Protein AF-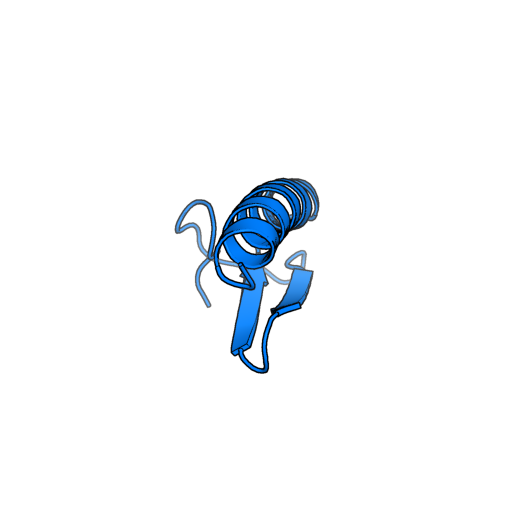A0A3P3RJN5-F1 (afdb_monomer_lite)

Secondary structure (DSSP, 8-state):
-B-TTT-PBP-TT-EEEEETTEEEEESSHHHHHHHHHHHHHHHHHH--

Radius of gyration: 11.19 Å; chains: 1; bounding box: 21×14×33 Å

pLDDT: mean 89.72, std 7.98, range [53.66, 95.62]

Organism: NCBI:txid1785090

Sequence (48 aa):
MTCAECGNTVTEEGVVTRLDGSVYHFCCPSCEQQFTETYEELHARTSE

Foldseek 3Di:
DAAPQPRHDADPQKDWDADPNDIGIHNHVVSVVVCVVVVCVVVVVVVD

InterPro domains:
  IPR011017 TRASH domain [SM00746] (3-39)
  IPR056526 HVO_1752, TRASH domain [PF24273] (1-44)

Structure (mmCIF, N/CA/C/O backbone):
data_AF-A0A3P3RJN5-F1
#
_entry.id   AF-A0A3P3RJN5-F1
#
loop_
_atom_site.group_PDB
_atom_site.id
_atom_site.type_symbol
_atom_site.label_atom_id
_atom_site.label_alt_id
_atom_site.label_comp_id
_atom_site.label_asym_id
_atom_site.label_entity_id
_atom_site.label_seq_id
_atom_site.pdbx_PDB_ins_code
_atom_site.Cartn_x
_atom_site.Cartn_y
_atom_site.Cartn_z
_atom_site.occupancy
_atom_site.B_iso_or_equiv
_atom_site.auth_seq_id
_atom_site.auth_comp_id
_atom_site.auth_asym_id
_atom_site.auth_atom_id
_atom_site.pdbx_PDB_model_num
ATOM 1 N N . MET A 1 1 ? 0.452 2.238 -13.557 1.00 79.94 1 MET A N 1
ATOM 2 C CA . MET A 1 1 ? -0.047 1.828 -12.229 1.00 79.94 1 MET A CA 1
ATOM 3 C C . MET A 1 1 ? 1.093 2.015 -11.251 1.00 79.94 1 MET A C 1
ATOM 5 O O . MET A 1 1 ? 2.227 1.710 -11.611 1.00 79.94 1 MET A O 1
ATOM 9 N N . THR A 1 2 ? 0.812 2.570 -10.080 1.00 91.88 2 THR A N 1
ATOM 10 C CA . THR A 1 2 ? 1.836 2.988 -9.116 1.00 91.88 2 THR A CA 1
ATOM 11 C C . THR A 1 2 ? 1.674 2.176 -7.839 1.00 91.88 2 THR A C 1
ATOM 13 O O . THR A 1 2 ? 0.543 1.919 -7.433 1.00 91.88 2 THR A O 1
ATOM 16 N N . CYS A 1 3 ? 2.787 1.753 -7.243 1.00 94.69 3 CYS A N 1
ATOM 17 C CA . CYS A 1 3 ? 2.795 0.989 -6.005 1.00 94.69 3 CYS A CA 1
ATOM 18 C C . CYS A 1 3 ? 2.227 1.839 -4.862 1.00 94.69 3 CYS A C 1
ATOM 20 O O . CYS A 1 3 ? 2.703 2.955 -4.649 1.00 94.69 3 CYS A O 1
ATOM 22 N N . ALA A 1 4 ? 1.246 1.310 -4.130 1.00 93.19 4 ALA A N 1
ATOM 23 C CA . ALA A 1 4 ? 0.601 2.021 -3.027 1.00 93.19 4 ALA A CA 1
ATOM 24 C C . ALA A 1 4 ? 1.534 2.261 -1.823 1.00 93.19 4 ALA A C 1
ATOM 26 O O . ALA A 1 4 ? 1.356 3.250 -1.124 1.00 93.19 4 ALA A O 1
ATOM 27 N N . GLU A 1 5 ? 2.551 1.412 -1.630 1.00 93.62 5 GLU A N 1
ATOM 28 C CA . GLU A 1 5 ? 3.554 1.569 -0.561 1.00 93.62 5 GLU A CA 1
ATOM 29 C C . GLU A 1 5 ? 4.664 2.553 -0.913 1.00 93.62 5 GLU A C 1
ATOM 31 O O . GLU A 1 5 ? 4.940 3.502 -0.189 1.00 93.62 5 GLU A O 1
ATOM 36 N N . CYS A 1 6 ? 5.364 2.286 -2.017 1.00 93.94 6 CYS A N 1
ATOM 37 C CA . CYS A 1 6 ? 6.647 2.924 -2.309 1.00 93.94 6 CYS A CA 1
ATOM 38 C C . CYS A 1 6 ? 6.592 3.905 -3.483 1.00 93.94 6 CYS A C 1
ATOM 40 O O . CYS A 1 6 ? 7.597 4.537 -3.794 1.00 93.94 6 CYS A O 1
ATOM 42 N N . GLY A 1 7 ? 5.451 4.028 -4.168 1.00 92.75 7 GLY A N 1
ATOM 43 C CA . GLY A 1 7 ? 5.292 4.966 -5.281 1.00 92.75 7 GLY A CA 1
ATOM 44 C C . GLY A 1 7 ? 5.999 4.560 -6.582 1.00 92.75 7 GLY A C 1
ATOM 45 O O . GLY A 1 7 ? 5.998 5.329 -7.540 1.00 92.75 7 GLY A O 1
ATOM 46 N N . ASN A 1 8 ? 6.594 3.366 -6.649 1.00 91.31 8 ASN A N 1
ATOM 47 C CA . ASN A 1 8 ? 7.285 2.885 -7.846 1.00 91.31 8 ASN A CA 1
ATOM 48 C C . ASN A 1 8 ? 6.318 2.409 -8.938 1.00 91.31 8 ASN A C 1
ATOM 50 O O . ASN A 1 8 ? 5.184 2.009 -8.666 1.00 91.31 8 ASN A O 1
ATOM 54 N N . THR A 1 9 ? 6.787 2.401 -10.186 1.00 93.06 9 THR A N 1
ATOM 55 C CA . THR A 1 9 ? 6.033 1.843 -11.314 1.00 93.06 9 THR A CA 1
ATOM 56 C C . THR A 1 9 ? 5.837 0.341 -11.127 1.00 93.06 9 THR A C 1
ATOM 58 O O . THR A 1 9 ? 6.801 -0.400 -10.954 1.00 93.06 9 THR A O 1
ATOM 61 N N . VAL A 1 10 ? 4.584 -0.106 -11.187 1.00 93.75 10 VAL A N 1
ATOM 62 C CA . VAL A 1 10 ? 4.231 -1.528 -11.133 1.00 93.75 10 VAL A CA 1
ATOM 63 C C . VAL A 1 10 ? 4.425 -2.144 -12.519 1.00 93.75 10 VAL A C 1
ATOM 65 O O . VAL A 1 10 ? 3.877 -1.636 -13.500 1.00 93.75 10 VAL A O 1
ATOM 68 N N . THR A 1 11 ? 5.220 -3.210 -12.590 1.00 88.62 11 THR A N 1
ATOM 69 C CA . THR A 1 11 ? 5.475 -4.014 -13.797 1.00 88.62 11 THR A CA 1
ATOM 70 C C . THR A 1 11 ? 4.600 -5.277 -13.797 1.00 88.62 11 THR A C 1
ATOM 72 O O . THR A 1 11 ? 3.747 -5.439 -12.926 1.00 88.62 11 THR A O 1
ATOM 75 N N . GLU A 1 12 ? 4.775 -6.180 -14.768 1.00 84.50 12 GLU A N 1
ATOM 76 C CA . GLU A 1 12 ? 4.017 -7.446 -14.856 1.00 84.50 12 GLU A CA 1
ATOM 77 C C . GLU A 1 12 ? 4.187 -8.371 -13.638 1.00 84.50 12 GLU A C 1
ATOM 79 O O . GLU A 1 12 ? 3.336 -9.217 -13.393 1.00 84.50 12 GLU A O 1
ATOM 84 N N . GLU A 1 13 ? 5.243 -8.181 -12.846 1.00 88.50 13 GLU A N 1
ATOM 85 C CA . GLU A 1 13 ? 5.490 -8.902 -11.586 1.00 88.50 13 GLU A CA 1
ATOM 86 C C . GLU A 1 13 ? 4.730 -8.300 -10.390 1.00 88.50 13 GLU A C 1
ATOM 88 O O . GLU A 1 13 ? 4.888 -8.731 -9.246 1.00 88.50 13 GLU A O 1
ATOM 93 N N . GLY A 1 14 ? 3.920 -7.273 -10.645 1.00 90.19 14 GLY A N 1
ATOM 94 C CA . GLY A 1 14 ? 3.115 -6.616 -9.638 1.00 90.19 14 GLY A CA 1
ATOM 95 C C . GLY A 1 14 ? 2.020 -7.506 -9.065 1.00 90.19 14 GLY A C 1
ATOM 96 O O . GLY A 1 14 ? 1.471 -8.381 -9.731 1.00 90.19 14 GLY A O 1
ATOM 97 N N . VAL A 1 15 ? 1.648 -7.213 -7.825 1.00 93.88 15 VAL A N 1
ATOM 98 C CA . VAL A 1 15 ? 0.546 -7.873 -7.120 1.00 93.88 15 VAL A CA 1
ATOM 99 C C . VAL A 1 15 ? -0.588 -6.884 -6.877 1.00 93.88 15 VAL A C 1
ATOM 101 O O . VAL A 1 15 ? -0.384 -5.666 -6.835 1.00 93.88 15 VAL A O 1
ATOM 104 N N . VAL A 1 16 ? -1.810 -7.402 -6.790 1.00 92.94 16 VAL A N 1
ATOM 105 C CA . VAL A 1 16 ? -3.026 -6.596 -6.666 1.00 92.94 16 VAL A CA 1
ATOM 106 C C . VAL A 1 16 ? -3.862 -7.146 -5.529 1.00 92.94 16 VAL A C 1
ATOM 108 O O . VAL A 1 16 ? -4.328 -8.282 -5.601 1.00 92.94 16 VAL A O 1
ATOM 111 N N . THR A 1 17 ? -4.111 -6.303 -4.533 1.00 93.19 17 THR A N 1
ATOM 112 C CA . THR A 1 17 ? -4.894 -6.656 -3.347 1.00 93.19 17 THR A CA 1
ATOM 113 C C . THR A 1 17 ? -6.046 -5.680 -3.179 1.00 93.19 17 THR A C 1
ATOM 115 O O . THR A 1 17 ? -6.007 -4.535 -3.635 1.00 93.19 17 THR A O 1
ATOM 118 N N . ARG A 1 18 ? -7.140 -6.163 -2.591 1.00 92.88 18 ARG A N 1
ATOM 119 C CA . ARG A 1 18 ? -8.371 -5.397 -2.417 1.00 92.88 18 ARG A CA 1
ATOM 120 C C . ARG A 1 18 ? -8.648 -5.244 -0.925 1.00 92.88 18 ARG A C 1
ATOM 122 O O . ARG A 1 18 ? -8.884 -6.246 -0.261 1.00 92.88 18 ARG A O 1
ATOM 129 N N . LEU A 1 19 ? -8.619 -4.008 -0.432 1.00 90.62 19 LEU A N 1
ATOM 130 C CA . LEU A 1 19 ? -8.794 -3.656 0.981 1.00 90.62 19 LEU A CA 1
ATOM 131 C C . LEU A 1 19 ? -9.936 -2.637 1.082 1.00 90.62 19 LEU A C 1
ATOM 133 O O . LEU A 1 19 ? -9.960 -1.666 0.328 1.00 90.62 19 LEU A O 1
ATOM 137 N N . ASP A 1 20 ? -10.938 -2.923 1.914 1.00 88.12 20 ASP A N 1
ATOM 138 C CA . ASP A 1 20 ? -12.178 -2.135 2.076 1.00 88.12 20 ASP A CA 1
ATOM 139 C C . ASP A 1 20 ? -12.831 -1.659 0.779 1.00 88.12 20 ASP A C 1
ATOM 141 O O . ASP A 1 20 ? -13.236 -0.511 0.606 1.00 88.12 20 ASP A O 1
ATOM 145 N N . GLY A 1 21 ? -12.908 -2.572 -0.189 1.00 90.25 21 GLY A N 1
ATOM 146 C CA . GLY A 1 21 ? -13.500 -2.299 -1.497 1.00 90.25 21 GLY A CA 1
ATOM 147 C C . GLY A 1 21 ? -12.622 -1.462 -2.433 1.00 90.25 21 GLY A C 1
ATOM 148 O O . GLY A 1 21 ? -12.949 -1.354 -3.616 1.00 90.25 21 GLY A O 1
ATOM 149 N N . SER A 1 22 ? -11.485 -0.950 -1.961 1.00 91.44 22 SER A N 1
ATOM 150 C CA . SER A 1 22 ? -10.488 -0.244 -2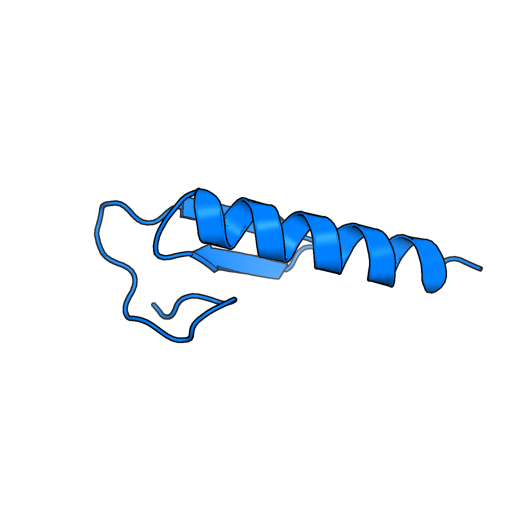.764 1.00 91.44 22 SER A CA 1
ATOM 151 C C . SER A 1 22 ? -9.445 -1.218 -3.316 1.00 91.44 22 SER A C 1
ATOM 153 O O . SER A 1 22 ? -9.025 -2.161 -2.647 1.00 91.44 22 SER A O 1
ATOM 155 N N . VAL A 1 23 ? -9.054 -1.028 -4.579 1.00 93.44 23 VAL A N 1
ATOM 156 C CA . VAL A 1 23 ? -8.040 -1.858 -5.249 1.00 93.44 23 VAL A CA 1
ATOM 157 C C . VAL A 1 23 ? -6.685 -1.175 -5.141 1.00 93.44 23 VAL A C 1
ATOM 159 O O . VAL A 1 23 ? -6.524 -0.048 -5.608 1.00 93.44 23 VAL A O 1
ATOM 162 N N . TYR A 1 24 ? -5.714 -1.886 -4.579 1.00 93.56 24 TYR A N 1
ATOM 163 C CA . TYR A 1 24 ? -4.339 -1.439 -4.413 1.00 93.56 24 TYR A CA 1
ATOM 164 C C . TYR A 1 24 ? -3.401 -2.288 -5.271 1.00 93.56 24 TYR A C 1
ATOM 166 O O . TYR A 1 24 ? -3.549 -3.506 -5.373 1.00 93.56 24 TYR A O 1
ATOM 174 N N . HIS A 1 25 ? -2.438 -1.624 -5.904 1.00 94.94 25 HIS A N 1
ATOM 175 C CA . HIS A 1 25 ? -1.419 -2.254 -6.738 1.00 94.94 25 HIS A CA 1
ATOM 176 C C . HIS A 1 25 ? -0.061 -2.123 -6.056 1.00 94.94 25 HIS A C 1
ATOM 178 O O . HIS A 1 25 ? 0.265 -1.054 -5.539 1.00 94.94 25 HIS A O 1
ATOM 184 N N . PHE A 1 26 ? 0.754 -3.172 -6.115 1.00 95.62 26 PHE A N 1
ATOM 185 C CA . PHE A 1 26 ? 2.085 -3.201 -5.519 1.00 95.62 26 PHE A CA 1
ATOM 186 C C . PHE A 1 26 ? 3.111 -3.717 -6.517 1.00 95.62 26 PHE A C 1
ATOM 188 O O . PHE A 1 26 ? 2.812 -4.571 -7.347 1.00 95.62 26 PHE A O 1
ATOM 195 N N . CYS A 1 27 ? 4.338 -3.203 -6.441 1.00 94.81 27 CYS A N 1
ATOM 196 C CA . CYS A 1 27 ? 5.423 -3.634 -7.324 1.00 94.81 27 CYS A CA 1
ATOM 197 C C . CYS A 1 27 ? 6.010 -5.003 -6.950 1.00 94.81 27 CYS A C 1
ATOM 199 O O . CYS A 1 27 ? 6.738 -5.573 -7.751 1.00 94.81 27 CYS A O 1
ATOM 201 N N . CYS A 1 28 ? 5.746 -5.504 -5.739 1.00 93.75 28 CYS A N 1
ATOM 202 C CA . CYS A 1 28 ? 6.222 -6.799 -5.260 1.00 93.75 28 CYS A CA 1
ATOM 203 C C . CYS A 1 28 ? 5.386 -7.292 -4.057 1.00 93.75 28 CYS A C 1
ATOM 205 O O . CYS A 1 28 ? 4.738 -6.469 -3.398 1.00 93.75 28 CYS A O 1
ATOM 207 N N . PRO A 1 29 ? 5.450 -8.596 -3.711 1.00 92.31 29 PRO A N 1
ATOM 208 C CA . PRO A 1 29 ? 4.717 -9.169 -2.574 1.00 92.31 29 PRO A CA 1
ATOM 209 C C . PRO A 1 29 ? 5.129 -8.578 -1.222 1.00 92.31 29 PRO A C 1
ATOM 211 O O . PRO A 1 29 ? 4.323 -8.477 -0.307 1.00 92.31 29 PRO A O 1
ATOM 214 N N . SER A 1 30 ? 6.389 -8.153 -1.087 1.00 93.75 30 SER A N 1
AT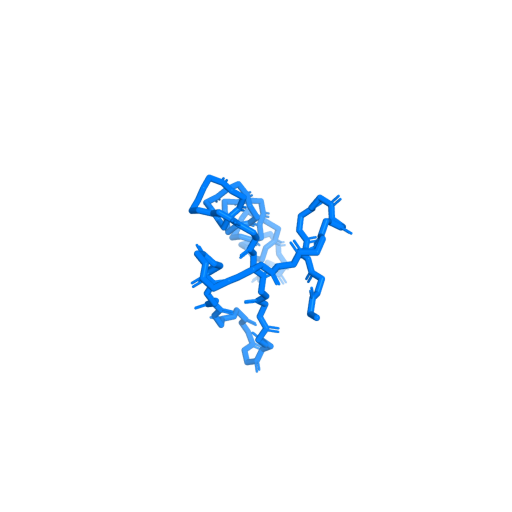OM 215 C CA . SER A 1 30 ? 6.883 -7.571 0.165 1.00 93.75 30 SER A CA 1
ATOM 216 C C . SER A 1 30 ? 6.238 -6.219 0.475 1.00 93.75 30 SER A C 1
ATOM 218 O O . SER A 1 30 ? 5.992 -5.926 1.640 1.00 93.75 30 SER A O 1
ATOM 220 N N . CYS A 1 31 ? 5.964 -5.403 -0.551 1.00 94.94 31 CYS A N 1
ATOM 221 C CA . CYS A 1 31 ? 5.215 -4.160 -0.385 1.00 94.94 31 CYS A CA 1
ATOM 222 C C . CYS A 1 31 ? 3.756 -4.454 -0.023 1.00 94.94 31 CYS A C 1
ATOM 224 O O . CYS A 1 31 ? 3.220 -3.849 0.893 1.00 94.94 31 CYS A O 1
ATOM 226 N N . GLU A 1 32 ? 3.119 -5.410 -0.701 1.00 94.75 32 GLU A N 1
ATOM 227 C CA . GLU A 1 32 ? 1.747 -5.805 -0.362 1.00 94.75 32 GLU A CA 1
ATOM 228 C C . GLU A 1 32 ? 1.613 -6.203 1.114 1.00 94.75 32 GLU A C 1
ATOM 230 O O . GLU A 1 32 ? 0.688 -5.753 1.788 1.00 94.75 32 GLU A O 1
ATOM 235 N N . GLN A 1 33 ? 2.552 -7.004 1.619 1.00 94.31 33 GLN A N 1
ATOM 236 C CA . GLN A 1 33 ? 2.531 -7.495 2.993 1.00 94.31 33 GLN A CA 1
ATOM 237 C C . GLN A 1 33 ? 2.662 -6.353 4.010 1.00 94.31 33 GLN A C 1
ATOM 239 O O . GLN A 1 33 ? 1.780 -6.208 4.849 1.00 94.31 33 GLN A O 1
ATOM 244 N N . GLN A 1 34 ? 3.662 -5.476 3.859 1.00 94.19 34 GLN A N 1
ATOM 245 C CA . GLN A 1 34 ? 3.830 -4.315 4.745 1.00 94.19 34 GLN A CA 1
ATOM 246 C C . GLN A 1 34 ? 2.637 -3.349 4.718 1.00 94.19 34 GLN A C 1
ATOM 248 O O . GLN A 1 34 ? 2.218 -2.857 5.772 1.00 94.19 34 GLN A O 1
ATOM 253 N N . PHE A 1 35 ? 2.073 -3.096 3.530 1.00 94.44 35 PHE A N 1
ATOM 254 C CA . PHE A 1 35 ? 0.871 -2.271 3.403 1.00 94.44 35 PHE A CA 1
ATOM 255 C C . PHE A 1 35 ? -0.281 -2.902 4.165 1.00 94.44 35 PHE A C 1
ATOM 257 O O . PHE A 1 35 ? -0.950 -2.225 4.936 1.00 94.44 35 PHE A O 1
ATOM 264 N N . THR A 1 36 ? -0.519 -4.195 3.936 1.00 92.69 36 THR A N 1
ATOM 265 C CA . THR A 1 36 ? -1.652 -4.923 4.508 1.00 92.69 36 THR A CA 1
ATOM 266 C C . THR A 1 36 ? -1.536 -5.000 6.024 1.00 92.69 36 THR A C 1
ATOM 268 O O . THR A 1 36 ? -2.511 -4.693 6.693 1.00 92.69 36 THR A O 1
ATOM 271 N N . GLU A 1 37 ? -0.352 -5.286 6.572 1.00 93.25 37 GLU A N 1
ATOM 272 C CA . GLU A 1 37 ? -0.108 -5.280 8.022 1.00 93.25 37 GLU A CA 1
ATOM 273 C C . GLU A 1 37 ? -0.431 -3.910 8.638 1.00 93.25 37 GLU A C 1
ATOM 275 O O . GLU A 1 37 ? -1.238 -3.808 9.562 1.00 93.25 37 GLU A O 1
ATOM 280 N N . THR A 1 38 ? 0.122 -2.834 8.071 1.00 91.12 38 THR A N 1
ATOM 281 C CA . THR A 1 38 ? -0.137 -1.465 8.550 1.00 91.12 38 THR A CA 1
ATOM 282 C C . THR A 1 38 ? -1.617 -1.096 8.423 1.00 91.12 38 THR A C 1
ATOM 284 O O . THR A 1 38 ? -2.198 -0.445 9.294 1.00 91.12 38 THR A O 1
ATOM 287 N N . TYR A 1 39 ? -2.240 -1.497 7.318 1.00 91.94 39 TYR A N 1
ATOM 288 C CA . TYR A 1 39 ? -3.634 -1.224 7.016 1.00 91.94 39 TYR A CA 1
ATOM 289 C C . TYR A 1 39 ? -4.570 -1.946 7.988 1.00 91.94 39 TYR A C 1
ATOM 291 O O . TYR A 1 39 ? -5.464 -1.316 8.547 1.00 91.94 39 TYR A O 1
ATOM 299 N N . GLU A 1 40 ? -4.341 -3.235 8.240 1.00 89.38 40 GLU A N 1
ATOM 300 C CA . GLU A 1 40 ? -5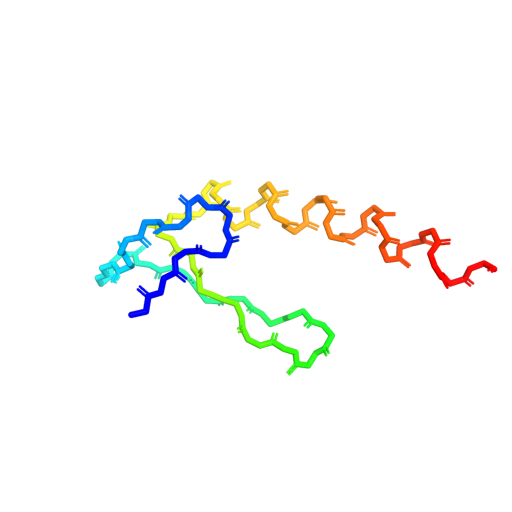.091 -4.040 9.206 1.00 89.38 40 GLU A CA 1
ATOM 301 C C . GLU A 1 40 ? -4.982 -3.463 10.620 1.00 89.38 40 GLU A C 1
ATOM 303 O O . GLU A 1 40 ? -6.002 -3.324 11.295 1.00 89.38 40 GLU A O 1
ATOM 308 N N . GLU A 1 41 ? -3.789 -3.046 11.054 1.00 90.50 41 GLU A N 1
ATOM 309 C CA . GLU A 1 41 ? -3.592 -2.402 12.359 1.00 90.50 41 GLU A CA 1
ATOM 310 C C . GLU A 1 41 ? -4.375 -1.090 12.492 1.00 90.50 41 GLU A C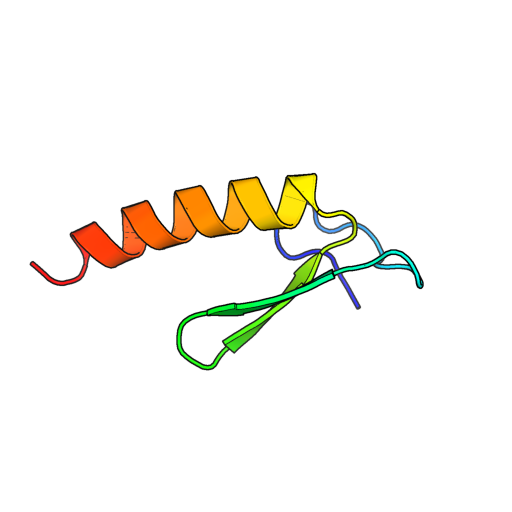 1
ATOM 312 O O . GLU A 1 41 ? -5.018 -0.832 13.514 1.00 90.50 41 GLU A O 1
ATOM 317 N N . LEU A 1 42 ? -4.333 -0.240 11.463 1.00 88.88 42 LEU A N 1
ATOM 318 C CA . LEU A 1 42 ? -5.073 1.022 11.451 1.00 88.88 42 LEU A CA 1
ATOM 319 C C . LEU A 1 42 ? -6.581 0.786 11.426 1.00 88.88 42 LEU A C 1
ATOM 321 O O . LEU A 1 42 ? -7.313 1.494 12.119 1.00 88.88 42 LEU A O 1
ATOM 325 N N . HIS A 1 43 ? -7.037 -0.199 10.655 1.00 86.25 43 HIS A N 1
ATOM 326 C CA . HIS A 1 43 ? -8.453 -0.491 10.490 1.00 86.25 43 HIS A CA 1
ATOM 327 C C . HIS A 1 43 ? -9.056 -1.189 11.716 1.00 86.25 43 HIS A C 1
ATOM 329 O O . HIS A 1 43 ? -10.193 -0.912 12.101 1.00 86.25 43 HIS A O 1
ATOM 335 N N . ALA A 1 44 ? -8.265 -2.017 12.404 1.00 84.44 44 ALA A N 1
ATOM 336 C CA . ALA A 1 44 ? -8.632 -2.585 13.697 1.00 84.44 44 ALA A CA 1
ATOM 337 C C . ALA A 1 44 ? -8.895 -1.492 14.746 1.00 84.44 44 ALA A C 1
ATOM 339 O O . ALA A 1 44 ? -9.840 -1.603 15.52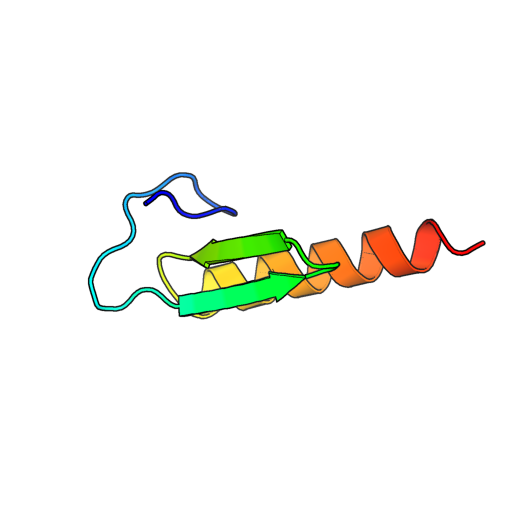1 1.00 84.44 44 ALA A O 1
ATOM 340 N N . ARG A 1 45 ? -8.108 -0.408 14.728 1.00 80.50 45 ARG A N 1
ATOM 341 C CA . ARG A 1 45 ? -8.234 0.721 15.667 1.00 80.50 45 ARG A CA 1
ATOM 342 C C . ARG A 1 45 ? -9.373 1.690 15.352 1.00 80.50 45 ARG A C 1
ATOM 344 O O . ARG A 1 45 ? -9.753 2.470 16.218 1.00 80.50 45 ARG A O 1
ATOM 351 N N . THR A 1 46 ? -9.874 1.720 14.120 1.00 74.62 46 THR A N 1
ATOM 352 C CA . THR A 1 46 ? -10.979 2.610 13.718 1.00 74.62 46 THR A CA 1
ATOM 353 C C . THR A 1 46 ? -12.362 1.972 13.855 1.00 74.62 46 THR A C 1
ATOM 355 O O . THR A 1 46 ? -13.354 2.676 13.685 1.00 74.62 46 THR A O 1
ATOM 358 N N . SER A 1 47 ? -12.448 0.682 14.200 1.00 61.31 47 SER A N 1
ATOM 359 C CA . SER A 1 47 ? -13.703 -0.008 14.555 1.00 61.31 47 SER A CA 1
ATOM 360 C C . SER A 1 47 ? -14.074 0.065 16.050 1.00 61.31 47 SER A C 1
ATOM 362 O O . SER A 1 47 ? -15.025 -0.604 16.457 1.00 61.31 47 SER A O 1
ATOM 364 N N . GLU A 1 48 ? -13.355 0.855 16.858 1.00 53.66 48 GLU A N 1
ATOM 365 C CA . GLU A 1 48 ? -13.605 1.064 18.301 1.00 53.66 48 GLU A CA 1
ATOM 366 C C . GLU A 1 48 ? -14.392 2.347 18.616 1.00 53.66 48 GLU A C 1
ATOM 368 O O . GLU A 1 48 ? -14.131 3.397 17.981 1.00 53.66 48 GLU A O 1
#